Protein AF-A0A1E3W808-F1 (afdb_monomer_lite)

pLDDT: mean 89.47, std 15.8, range [40.09, 98.69]

Radius of gyration: 15.05 Å; chains: 1; bounding box: 29×28×55 Å

Organism: NCBI:txid1774971

Foldseek 3Di:
DDDPPPPPPDQDWDWDDDPQKIWIDRPPADIKIWGQDPPDQDIDIDPQDDDADPVDPDGSVNSVVVSRVVRVVVCVVVVVHD

Secondary structure (DSSP, 8-state):
----------PPPEEEEETTEEEEE-TTS-EEEEE--TT-SS-EEES---S--TTSSS-HHHHHHHHHHHHHHHHHHTTS--

Sequence (82 aa):
MPSLNTKKFKPELRAQVIDDEILVSLPGSYSVTYYKAGASPQLLARQIPDKDDPRIAMKVSEFLIEAWRVASAKARTLGWIA

Structure (mmCIF, N/CA/C/O backbone):
data_AF-A0A1E3W808-F1
#
_entry.id   AF-A0A1E3W808-F1
#
loop_
_atom_site.group_PDB
_atom_site.id
_atom_site.type_symbol
_atom_site.label_atom_id
_atom_site.label_alt_id
_atom_site.label_comp_id
_atom_site.label_asym_id
_atom_site.label_entity_id
_atom_site.label_seq_id
_atom_site.pdbx_PDB_ins_code
_atom_site.Cartn_x
_atom_site.Cartn_y
_atom_site.Cartn_z
_atom_site.occupancy
_ato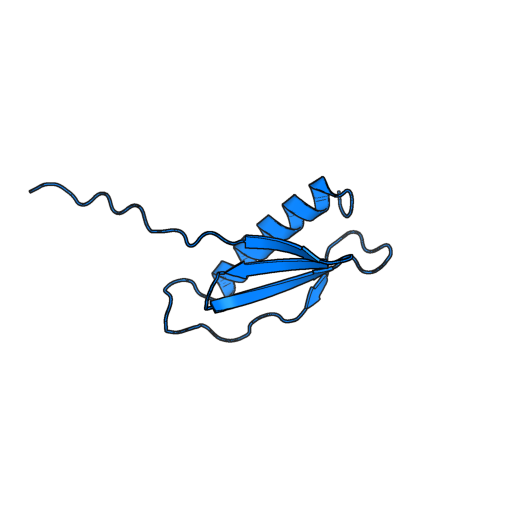m_site.B_iso_or_equiv
_atom_site.auth_seq_id
_atom_site.auth_comp_id
_atom_site.auth_asym_id
_atom_site.auth_atom_id
_atom_site.pdbx_PDB_model_num
ATOM 1 N N . MET A 1 1 ? 5.199 19.440 -38.977 1.00 40.09 1 MET A N 1
ATOM 2 C CA . MET A 1 1 ? 5.493 18.273 -38.117 1.00 40.09 1 MET A CA 1
ATOM 3 C C . MET A 1 1 ? 4.505 18.290 -36.961 1.00 40.09 1 MET A C 1
ATOM 5 O O . MET A 1 1 ? 4.480 19.301 -36.269 1.00 40.09 1 MET A O 1
ATOM 9 N N . PRO A 1 2 ? 3.634 17.285 -36.780 1.00 40.56 2 PRO A N 1
ATOM 10 C CA . PRO A 1 2 ? 2.720 17.290 -35.647 1.00 40.56 2 PRO A CA 1
ATOM 11 C C . PRO A 1 2 ? 3.487 16.924 -34.371 1.00 40.56 2 PRO A C 1
ATOM 13 O O . PRO A 1 2 ? 4.212 15.933 -34.326 1.00 40.56 2 PRO A O 1
ATOM 16 N N . SER A 1 3 ? 3.343 17.771 -33.354 1.00 42.12 3 SER A N 1
ATOM 17 C CA . SER A 1 3 ? 3.857 17.559 -32.003 1.00 42.12 3 SER A CA 1
ATOM 18 C C . SER A 1 3 ? 3.194 16.323 -31.391 1.00 42.12 3 SER A C 1
ATOM 20 O O . SER A 1 3 ? 1.968 16.265 -31.275 1.00 42.12 3 SER A O 1
ATOM 22 N N . LEU A 1 4 ? 3.997 15.323 -31.017 1.00 50.81 4 LEU A N 1
ATOM 23 C CA . LEU A 1 4 ? 3.551 14.195 -30.204 1.00 50.81 4 LEU A CA 1
ATOM 24 C C . LEU A 1 4 ? 3.160 14.736 -28.828 1.00 50.81 4 LEU A C 1
ATOM 26 O O . LEU A 1 4 ? 4.009 15.028 -27.989 1.00 50.81 4 LEU A O 1
ATOM 30 N N . ASN A 1 5 ? 1.854 14.865 -28.612 1.00 46.19 5 ASN A N 1
ATOM 31 C CA . ASN A 1 5 ? 1.268 15.098 -27.304 1.00 46.19 5 ASN A CA 1
ATOM 32 C C . ASN A 1 5 ? 1.583 13.876 -26.427 1.00 46.19 5 ASN A C 1
ATOM 34 O O . ASN A 1 5 ? 0.869 12.871 -26.446 1.00 46.19 5 ASN A O 1
ATOM 38 N N . THR A 1 6 ? 2.709 13.919 -25.717 1.00 50.34 6 THR A N 1
ATOM 39 C CA . THR A 1 6 ? 3.134 12.868 -24.797 1.00 50.34 6 THR A CA 1
ATOM 40 C C . THR A 1 6 ? 2.261 12.935 -23.550 1.00 50.34 6 THR A C 1
ATOM 42 O O . THR A 1 6 ? 2.657 13.434 -22.497 1.00 50.34 6 THR A O 1
ATOM 45 N N . LYS A 1 7 ? 1.046 12.377 -23.635 1.00 48.97 7 LYS A N 1
ATOM 46 C CA . LYS A 1 7 ? 0.394 11.838 -22.439 1.00 48.97 7 LYS A CA 1
ATOM 47 C C . LYS A 1 7 ? 1.373 10.820 -21.857 1.00 48.97 7 LYS A C 1
ATOM 49 O O . LYS A 1 7 ? 1.455 9.697 -22.347 1.00 48.97 7 LYS A O 1
ATOM 54 N N . LYS A 1 8 ? 2.163 11.226 -20.857 1.00 54.53 8 LYS A N 1
ATOM 55 C CA . LYS A 1 8 ? 2.952 10.301 -20.041 1.00 54.53 8 LYS A CA 1
ATOM 56 C C . LYS A 1 8 ? 1.976 9.231 -19.563 1.00 54.53 8 LYS A C 1
ATOM 58 O O . LYS A 1 8 ? 1.032 9.555 -18.845 1.00 54.53 8 LYS A O 1
ATOM 63 N N . PHE A 1 9 ? 2.157 7.995 -20.022 1.00 53.44 9 PHE A N 1
ATOM 64 C CA . PHE A 1 9 ? 1.390 6.858 -19.540 1.00 53.44 9 PHE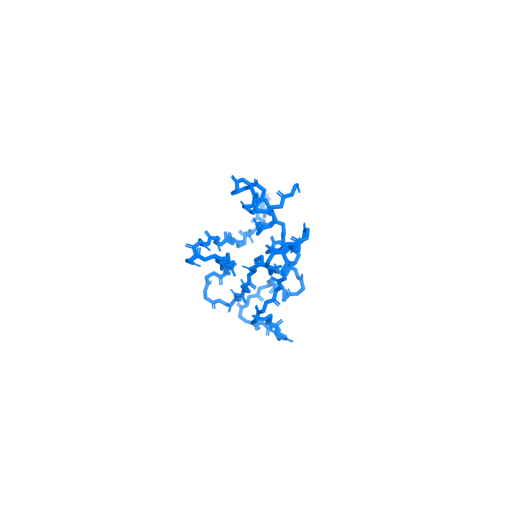 A CA 1
ATOM 65 C C . PHE A 1 9 ? 1.621 6.789 -18.031 1.00 53.44 9 PHE A C 1
ATOM 67 O O . PHE A 1 9 ? 2.740 6.522 -17.595 1.00 53.44 9 PHE A O 1
ATOM 74 N N . LYS A 1 10 ? 0.607 7.138 -17.236 1.00 61.38 10 LYS A N 1
ATOM 75 C CA . LYS A 1 10 ? 0.632 6.894 -15.798 1.00 61.38 10 LYS A CA 1
ATOM 76 C C . LYS A 1 10 ? 0.165 5.457 -15.618 1.00 61.38 10 LYS A C 1
ATOM 78 O O . LYS A 1 10 ? -0.990 5.184 -15.936 1.00 61.38 10 LYS A O 1
ATOM 83 N N . PRO A 1 11 ? 1.032 4.544 -15.165 1.00 71.31 11 PRO A N 1
ATOM 84 C CA . PRO A 1 11 ? 0.591 3.204 -14.841 1.00 71.31 11 PRO A CA 1
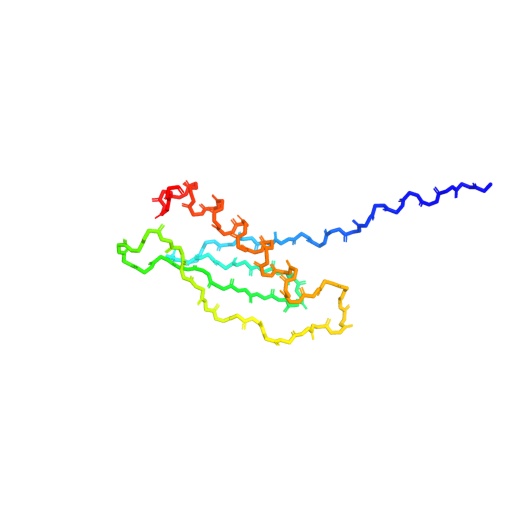ATOM 85 C C . PRO A 1 11 ? -0.503 3.288 -13.770 1.00 71.31 11 PRO A C 1
ATOM 87 O O . PRO A 1 11 ? -0.321 3.956 -12.751 1.00 71.31 11 PRO A O 1
ATOM 90 N N . GLU A 1 12 ? -1.653 2.668 -14.021 1.00 87.25 12 GLU A N 1
ATOM 91 C CA . GLU A 1 12 ? -2.779 2.702 -13.090 1.00 87.25 12 GLU A CA 1
ATOM 92 C C . GLU A 1 12 ? -2.571 1.677 -11.972 1.00 87.25 12 GLU A C 1
ATOM 94 O O . GLU A 1 12 ? -2.480 0.469 -12.211 1.00 87.25 12 GLU A O 1
ATOM 99 N N . LEU A 1 13 ? -2.494 2.172 -10.737 1.00 95.19 13 LEU A N 1
ATOM 100 C CA . LEU A 1 13 ? -2.446 1.337 -9.542 1.00 95.19 13 LEU A CA 1
ATOM 101 C C . LEU A 1 13 ? -3.816 0.689 -9.315 1.00 95.19 13 LEU A C 1
ATOM 103 O O . LEU A 1 13 ? -4.858 1.328 -9.461 1.00 95.19 13 LEU A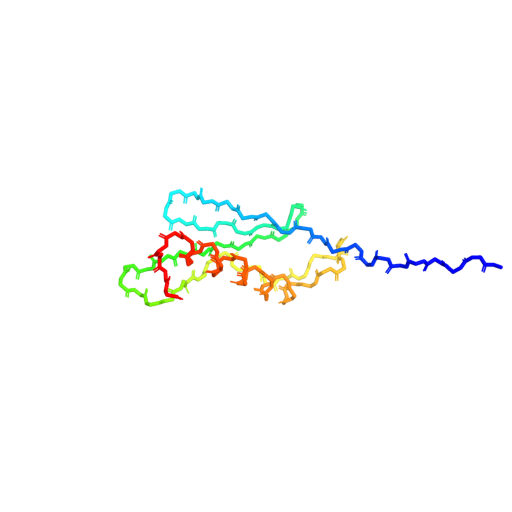 O 1
ATOM 107 N N . ARG A 1 14 ? -3.812 -0.573 -8.891 1.00 96.25 14 ARG A N 1
ATOM 108 C CA . ARG A 1 14 ? -5.010 -1.311 -8.484 1.00 96.25 14 ARG A CA 1
ATOM 109 C C . ARG A 1 14 ? -5.028 -1.455 -6.973 1.00 96.25 14 ARG A C 1
ATOM 111 O O . ARG A 1 14 ? -4.039 -1.905 -6.402 1.00 96.25 14 ARG A O 1
ATOM 118 N N . ALA A 1 15 ? -6.157 -1.134 -6.351 1.00 97.06 15 ALA A N 1
ATOM 119 C CA . ALA A 1 15 ? -6.401 -1.393 -4.937 1.00 97.06 15 ALA A CA 1
ATOM 120 C C . ALA A 1 15 ? -7.446 -2.491 -4.772 1.00 97.06 15 ALA A C 1
ATOM 122 O O . ALA A 1 15 ? -8.536 -2.404 -5.340 1.00 97.06 15 ALA A O 1
ATOM 123 N N . GLN A 1 16 ? -7.115 -3.504 -3.983 1.00 97.69 16 GLN A N 1
ATOM 124 C CA . GLN A 1 16 ? -8.005 -4.603 -3.630 1.00 97.69 16 GLN A CA 1
ATOM 125 C C . GLN A 1 16 ? -8.124 -4.661 -2.113 1.00 97.69 16 GLN A C 1
ATOM 127 O O . GLN A 1 16 ? -7.129 -4.487 -1.414 1.00 97.69 16 GLN A O 1
ATOM 132 N N . VAL A 1 17 ? -9.340 -4.881 -1.622 1.00 97.06 17 VAL A N 1
ATOM 133 C CA . VAL A 1 17 ? -9.577 -5.178 -0.208 1.00 97.06 17 VAL A CA 1
ATOM 134 C C . VAL A 1 17 ? -9.613 -6.695 -0.086 1.00 97.06 17 VAL A C 1
ATOM 136 O O . VAL A 1 17 ? -10.417 -7.330 -0.769 1.00 97.06 17 VAL A O 1
ATOM 139 N N . ILE A 1 18 ? -8.711 -7.257 0.710 1.00 94.44 18 ILE A N 1
ATOM 140 C CA . ILE A 1 18 ? -8.612 -8.694 0.981 1.00 94.44 18 ILE A CA 1
ATOM 141 C C . ILE A 1 18 ? -8.654 -8.825 2.498 1.00 94.44 18 ILE A C 1
ATOM 143 O O . ILE A 1 18 ? -7.768 -8.306 3.173 1.00 94.44 18 ILE A O 1
ATOM 147 N N . ASP A 1 19 ? -9.705 -9.457 3.016 1.00 90.25 19 ASP A N 1
ATOM 148 C CA . ASP A 1 19 ? -10.023 -9.466 4.446 1.00 90.25 19 ASP A CA 1
ATOM 149 C C . ASP A 1 19 ? -10.005 -8.034 5.027 1.00 90.25 19 ASP A C 1
ATOM 151 O O . ASP A 1 19 ? -10.668 -7.140 4.495 1.00 90.25 19 ASP A O 1
ATOM 155 N N . ASP A 1 20 ? -9.208 -7.795 6.070 1.00 90.12 20 ASP A N 1
ATOM 156 C CA . ASP A 1 20 ? -9.026 -6.491 6.721 1.00 90.12 20 ASP A CA 1
ATOM 157 C C . ASP A 1 20 ? -7.772 -5.744 6.221 1.00 90.12 20 ASP A C 1
ATOM 159 O O . ASP A 1 20 ? -7.165 -4.932 6.931 1.00 90.12 20 ASP A O 1
ATOM 163 N N . GLU A 1 21 ? -7.370 -5.996 4.972 1.00 96.88 21 GLU A N 1
ATOM 164 C CA . GLU A 1 21 ? -6.188 -5.397 4.354 1.00 96.88 21 GLU A CA 1
ATOM 165 C C . GLU A 1 21 ? -6.485 -4.773 2.987 1.00 96.88 21 GLU A C 1
ATOM 167 O O . GLU A 1 21 ? -7.393 -5.169 2.258 1.00 96.88 21 GLU A O 1
ATOM 172 N N . ILE A 1 22 ? -5.682 -3.776 2.620 1.00 98.38 22 ILE A N 1
ATOM 173 C CA . ILE A 1 22 ? -5.710 -3.110 1.321 1.00 98.38 22 ILE A CA 1
ATOM 174 C C . ILE A 1 22 ? -4.398 -3.420 0.603 1.00 98.38 22 ILE A C 1
ATOM 176 O O . ILE A 1 22 ? -3.350 -2.853 0.921 1.00 98.38 22 ILE A O 1
ATOM 180 N N . LEU A 1 23 ? -4.467 -4.289 -0.402 1.00 98.38 23 LEU A N 1
ATOM 181 C CA . LEU A 1 23 ? -3.368 -4.546 -1.324 1.00 98.38 23 LEU A CA 1
ATOM 182 C C . LEU A 1 23 ? -3.400 -3.505 -2.442 1.00 98.38 23 LEU A C 1
ATOM 184 O O . LEU A 1 23 ? -4.327 -3.480 -3.256 1.00 98.38 23 LEU A O 1
ATOM 188 N N . VAL A 1 24 ? -2.366 -2.671 -2.516 1.00 98.50 24 VAL A N 1
ATOM 189 C CA . VAL A 1 24 ? -2.143 -1.784 -3.660 1.00 98.50 24 VAL A CA 1
ATOM 190 C C . VAL A 1 24 ? -1.057 -2.393 -4.532 1.00 98.50 24 VAL A C 1
ATOM 192 O O . VAL A 1 24 ? 0.026 -2.718 -4.054 1.00 98.50 24 VAL A O 1
ATOM 195 N N . SER A 1 25 ? -1.336 -2.544 -5.821 1.00 97.94 25 SER A N 1
ATOM 196 C CA . SER A 1 25 ? -0.407 -3.131 -6.783 1.00 97.94 25 SER A CA 1
ATOM 197 C C . SER A 1 25 ? -0.284 -2.287 -8.041 1.00 97.94 25 SER A C 1
ATOM 199 O O . SER A 1 25 ? -1.261 -1.726 -8.540 1.00 97.94 25 SER A O 1
ATOM 201 N N . LEU A 1 26 ? 0.931 -2.238 -8.569 1.00 96.81 26 LEU A N 1
ATOM 202 C CA . LEU A 1 26 ? 1.208 -1.907 -9.951 1.00 96.81 26 LEU A CA 1
ATOM 203 C C . LEU A 1 26 ? 1.356 -3.233 -10.717 1.00 96.81 26 LEU A C 1
ATOM 205 O O . LEU A 1 26 ? 2.339 -3.945 -10.494 1.00 96.81 26 LEU A O 1
ATOM 209 N N . PRO A 1 27 ? 0.400 -3.604 -11.591 1.00 93.75 27 PRO A N 1
ATOM 210 C CA . PRO A 1 27 ? 0.426 -4.900 -12.259 1.00 93.75 27 PRO A CA 1
ATOM 211 C C . PRO A 1 27 ? 1.757 -5.182 -12.963 1.00 93.75 27 PRO A C 1
ATOM 213 O O . PRO A 1 27 ? 2.219 -4.390 -13.78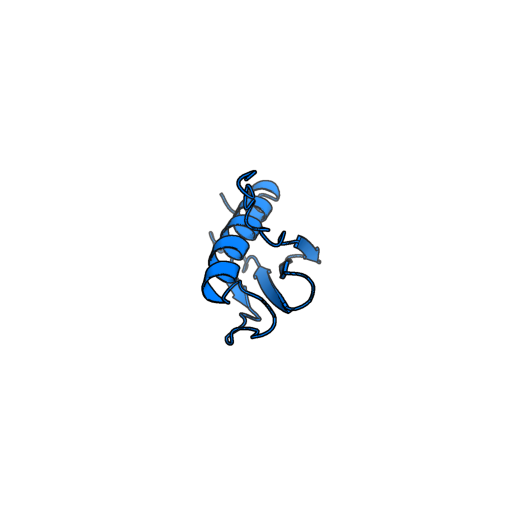0 1.00 93.75 27 PRO A O 1
ATOM 216 N N . GLY A 1 28 ? 2.351 -6.332 -12.644 1.00 92.62 28 GLY A N 1
ATOM 217 C CA . GLY A 1 28 ? 3.606 -6.790 -13.238 1.00 92.62 28 GLY A CA 1
ATOM 218 C C . GLY A 1 28 ? 4.885 -6.270 -12.575 1.00 92.62 28 GLY A C 1
ATOM 219 O O . GLY A 1 28 ? 5.956 -6.632 -13.054 1.00 92.62 28 GLY A O 1
ATOM 220 N N . SER A 1 29 ? 4.803 -5.469 -11.503 1.00 95.38 29 SER A N 1
ATOM 221 C CA . SER A 1 29 ? 5.996 -4.925 -10.840 1.00 95.38 29 SER A CA 1
ATOM 222 C C . SER A 1 29 ? 5.869 -4.829 -9.312 1.00 95.38 29 SER A C 1
ATOM 224 O O . SER A 1 29 ? 6.253 -5.763 -8.612 1.00 95.38 29 SER A O 1
ATOM 226 N N . TYR A 1 30 ? 5.320 -3.732 -8.778 1.00 97.81 30 TYR A N 1
ATOM 227 C CA . TYR A 1 30 ? 5.301 -3.459 -7.338 1.00 97.81 30 TYR A CA 1
ATOM 228 C C . TYR A 1 30 ? 3.979 -3.831 -6.667 1.00 97.81 30 TYR A C 1
ATOM 230 O O . TYR A 1 30 ? 2.902 -3.738 -7.259 1.00 97.81 30 TYR A O 1
ATOM 238 N N . SER A 1 31 ? 4.047 -4.144 -5.378 1.00 98.19 31 SER A N 1
ATOM 239 C CA . SER A 1 31 ? 2.885 -4.244 -4.499 1.00 98.19 31 SER A CA 1
ATOM 240 C C . SER A 1 31 ? 3.244 -3.814 -3.087 1.00 98.19 31 SER A C 1
ATOM 242 O O . SER A 1 31 ? 4.374 -4.025 -2.667 1.00 98.19 31 SER A O 1
ATOM 244 N N . VAL A 1 32 ? 2.286 -3.262 -2.352 1.00 98.62 32 VAL A N 1
ATOM 245 C CA . VAL A 1 32 ? 2.402 -2.980 -0.919 1.00 98.62 32 VAL A CA 1
ATOM 246 C C . VAL A 1 32 ? 1.058 -3.247 -0.251 1.00 98.62 32 VAL A C 1
ATOM 248 O O . VAL A 1 32 ? -0.000 -2.999 -0.839 1.00 98.62 32 VAL A O 1
ATOM 251 N N . THR A 1 33 ? 1.105 -3.745 0.978 1.00 98.69 33 THR A N 1
ATOM 252 C CA . THR A 1 33 ? -0.088 -4.101 1.745 1.00 98.69 33 THR A CA 1
ATOM 253 C C . THR A 1 33 ? -0.253 -3.136 2.907 1.00 98.69 33 THR A C 1
ATOM 255 O O . THR A 1 33 ? 0.664 -2.973 3.716 1.00 98.69 33 THR A O 1
ATOM 258 N N . TYR A 1 34 ? -1.425 -2.514 3.001 1.00 98.38 34 TYR A N 1
ATOM 259 C CA . TYR A 1 34 ? -1.800 -1.640 4.106 1.00 98.38 34 TYR A CA 1
ATOM 260 C C . TYR A 1 34 ? -2.873 -2.285 4.971 1.00 98.38 34 TYR A C 1
ATOM 262 O O . TYR A 1 34 ? -3.795 -2.905 4.455 1.00 98.38 34 TYR A O 1
ATOM 270 N N . TYR A 1 35 ? -2.786 -2.103 6.281 1.00 96.94 35 TYR A N 1
ATOM 271 C CA . TYR A 1 35 ? -3.733 -2.681 7.231 1.00 96.94 35 TYR A CA 1
ATOM 272 C C . TYR A 1 35 ? -3.977 -1.726 8.396 1.00 96.94 35 TYR A C 1
ATOM 274 O O . TYR A 1 35 ? -3.136 -0.875 8.714 1.00 96.94 35 TYR A O 1
ATOM 282 N N . LYS A 1 36 ? -5.134 -1.860 9.047 1.00 94.19 36 LYS A N 1
ATOM 283 C CA . LYS A 1 36 ? -5.441 -1.119 10.272 1.00 94.19 36 LYS A CA 1
ATOM 284 C C . LYS A 1 36 ? -5.105 -1.977 11.491 1.00 94.19 36 LYS A C 1
ATOM 286 O O . LYS A 1 36 ? -5.771 -2.967 11.768 1.00 94.19 36 LYS A O 1
ATOM 291 N N . ALA A 1 37 ? -4.084 -1.584 12.248 1.00 89.44 37 ALA A N 1
ATOM 292 C CA . ALA A 1 37 ? -3.731 -2.263 13.492 1.00 89.44 37 ALA A CA 1
ATOM 293 C C . ALA A 1 37 ? -4.628 -1.791 14.649 1.00 89.44 37 ALA A C 1
ATOM 295 O O . ALA A 1 37 ? -4.369 -0.753 15.261 1.00 89.44 37 ALA A O 1
ATOM 296 N N . GLY A 1 38 ? -5.690 -2.545 14.949 1.00 87.62 38 GLY A N 1
ATOM 297 C CA . GLY A 1 38 ? -6.582 -2.279 16.082 1.00 87.62 38 GLY A CA 1
ATOM 298 C C . GLY A 1 38 ? -7.152 -0.855 16.074 1.00 87.62 38 GLY A C 1
ATOM 299 O O . GLY A 1 38 ? -7.752 -0.415 15.095 1.00 87.62 38 GLY A O 1
ATOM 300 N N . ALA A 1 39 ? -6.939 -0.119 17.168 1.00 85.94 39 ALA A N 1
ATOM 301 C CA . ALA A 1 39 ? -7.393 1.264 17.325 1.00 85.94 39 ALA A CA 1
ATOM 302 C C . ALA A 1 39 ? -6.456 2.314 16.688 1.00 85.94 39 ALA A C 1
ATOM 304 O O . ALA A 1 39 ? -6.623 3.506 16.945 1.00 85.94 39 ALA A O 1
ATOM 305 N N . SER A 1 40 ? -5.470 1.907 15.876 1.00 88.94 40 SER A N 1
ATOM 306 C CA . SER A 1 40 ? -4.556 2.845 15.216 1.00 88.94 40 SER A CA 1
ATOM 307 C C . SER A 1 40 ? -5.332 3.882 14.389 1.00 88.94 40 SER A C 1
ATOM 309 O O . SER A 1 40 ? -6.187 3.498 13.581 1.00 88.94 40 SER A O 1
ATOM 311 N N . PRO A 1 41 ? -5.023 5.187 14.533 1.00 90.50 41 PRO A N 1
ATOM 312 C CA . PRO A 1 41 ? -5.669 6.247 13.757 1.00 90.50 41 PRO A CA 1
ATOM 313 C C . PRO A 1 41 ? -5.210 6.270 12.290 1.00 90.50 41 PRO A C 1
ATOM 315 O O . PRO A 1 41 ? -5.792 6.971 11.467 1.00 90.50 41 PRO A O 1
ATOM 318 N N . GLN A 1 42 ? -4.161 5.514 11.964 1.00 92.56 42 GLN A N 1
ATOM 319 C CA . GLN A 1 42 ? -3.538 5.452 10.647 1.00 92.56 42 GLN A CA 1
ATOM 320 C C . GLN A 1 42 ? -3.341 4.005 10.187 1.00 92.56 42 GLN A C 1
ATOM 322 O O . GLN A 1 42 ? -3.297 3.074 10.998 1.00 92.56 42 GLN A O 1
ATOM 327 N N . LEU A 1 43 ? -3.180 3.829 8.877 1.00 96.88 43 LEU A N 1
ATOM 328 C CA . LEU A 1 43 ? -2.768 2.555 8.296 1.00 96.88 43 LEU A CA 1
ATOM 329 C C . LEU A 1 43 ? -1.292 2.284 8.599 1.00 96.88 43 LEU A C 1
ATOM 331 O O . LEU A 1 43 ? -0.466 3.198 8.598 1.00 96.88 43 LEU A O 1
ATOM 335 N N . LEU A 1 44 ? -0.964 1.012 8.789 1.00 96.69 44 LEU A N 1
ATOM 336 C CA . LEU A 1 44 ? 0.405 0.510 8.768 1.00 96.69 44 LEU A CA 1
ATOM 337 C C . LEU A 1 44 ? 0.660 -0.203 7.440 1.00 96.69 44 LEU A C 1
ATOM 339 O O . LEU A 1 44 ? -0.276 -0.682 6.802 1.00 96.69 44 LEU A O 1
ATOM 343 N N . ALA A 1 45 ? 1.923 -0.264 7.024 1.00 97.56 45 ALA A N 1
ATOM 344 C CA . ALA A 1 45 ? 2.340 -0.896 5.778 1.00 97.56 45 ALA A CA 1
ATOM 345 C C . ALA A 1 45 ? 3.222 -2.121 6.047 1.00 97.56 45 ALA A C 1
ATOM 347 O O . ALA A 1 45 ? 4.003 -2.139 7.001 1.00 97.56 45 ALA A O 1
ATOM 348 N N . ARG A 1 46 ? 3.123 -3.132 5.184 1.00 97.44 46 ARG A N 1
ATOM 349 C CA . ARG A 1 46 ? 4.012 -4.302 5.145 1.00 97.44 46 ARG A CA 1
ATOM 350 C C . ARG A 1 46 ? 4.275 -4.721 3.701 1.00 97.44 46 ARG A C 1
ATOM 352 O O . ARG A 1 46 ? 3.599 -4.254 2.787 1.00 97.44 46 ARG A O 1
ATOM 359 N N . GLN A 1 47 ? 5.252 -5.612 3.515 1.00 97.31 47 GLN A N 1
ATOM 360 C CA . GLN A 1 47 ? 5.693 -6.067 2.187 1.00 97.31 47 GLN A CA 1
ATOM 361 C C . GLN A 1 47 ? 6.076 -4.879 1.287 1.00 97.31 47 GLN A C 1
ATOM 363 O O . GLN A 1 47 ? 5.715 -4.821 0.118 1.00 97.31 47 GLN A O 1
ATOM 368 N N . ILE A 1 48 ? 6.760 -3.894 1.876 1.00 98.12 48 ILE A N 1
ATOM 369 C CA . ILE A 1 48 ? 7.183 -2.675 1.189 1.00 98.12 48 ILE A CA 1
ATOM 370 C C . ILE A 1 48 ? 8.311 -3.056 0.215 1.00 98.12 48 ILE A C 1
ATOM 372 O O . ILE A 1 48 ? 9.308 -3.619 0.672 1.00 98.12 48 ILE A O 1
ATOM 376 N N . PRO A 1 49 ? 8.183 -2.778 -1.095 1.00 97.19 49 PRO A N 1
ATOM 377 C CA . PRO A 1 49 ? 9.261 -3.010 -2.044 1.00 97.19 49 PRO A CA 1
ATOM 378 C C . PRO A 1 49 ? 10.445 -2.100 -1.708 1.00 97.19 49 PRO A C 1
ATOM 380 O O . PRO A 1 49 ? 10.259 -0.933 -1.369 1.00 97.19 49 PRO A O 1
ATOM 383 N N . ASP A 1 50 ? 11.658 -2.635 -1.808 1.00 96.62 50 ASP A N 1
ATOM 384 C CA . ASP A 1 50 ? 12.903 -1.953 -1.435 1.00 96.62 50 ASP A CA 1
ATOM 385 C C . ASP A 1 50 ? 13.848 -1.721 -2.627 1.00 96.62 50 ASP A C 1
ATOM 387 O O . ASP A 1 50 ? 14.904 -1.106 -2.475 1.00 96.62 50 ASP A O 1
ATOM 391 N N . LYS A 1 51 ? 13.474 -2.197 -3.822 1.00 97.25 51 LYS A N 1
ATOM 392 C CA . LYS A 1 51 ? 14.281 -2.125 -5.045 1.00 97.25 51 LYS A CA 1
ATOM 393 C C . LYS A 1 51 ? 13.445 -1.712 -6.245 1.00 97.25 51 LYS A C 1
ATOM 395 O O . LYS A 1 51 ? 12.371 -2.265 -6.475 1.00 97.25 51 LYS A O 1
ATOM 400 N N . ASP A 1 52 ? 13.989 -0.786 -7.029 1.00 97.75 52 ASP A N 1
ATOM 401 C CA . ASP A 1 52 ? 13.417 -0.389 -8.312 1.00 97.75 52 ASP A CA 1
ATOM 402 C C . ASP A 1 52 ? 13.394 -1.577 -9.285 1.00 97.75 52 ASP A C 1
ATOM 404 O O . ASP A 1 52 ? 14.361 -2.337 -9.399 1.00 97.75 52 ASP A O 1
ATOM 408 N N . ASP A 1 53 ? 12.290 -1.720 -10.011 1.00 95.00 53 ASP A N 1
ATOM 409 C CA . ASP A 1 53 ? 12.172 -2.653 -11.121 1.00 95.00 53 ASP A CA 1
ATOM 410 C C . ASP A 1 53 ? 12.709 -1.984 -12.394 1.00 95.00 53 ASP A C 1
ATOM 412 O O . ASP A 1 53 ? 12.086 -1.052 -12.911 1.00 95.00 53 ASP A O 1
ATOM 416 N N . PRO A 1 54 ? 13.836 -2.460 -12.952 1.00 95.00 54 PRO A N 1
ATOM 417 C CA . PRO A 1 54 ? 14.462 -1.833 -14.114 1.00 95.00 54 PRO A CA 1
ATOM 418 C C . PRO A 1 54 ? 13.608 -1.927 -15.388 1.00 95.00 54 PRO A C 1
ATOM 420 O O . PRO A 1 54 ? 13.941 -1.307 -16.396 1.00 95.00 54 PRO A O 1
ATOM 423 N N . ARG A 1 55 ? 12.524 -2.716 -15.373 1.00 92.56 55 ARG A N 1
ATOM 424 C CA . ARG A 1 55 ? 11.614 -2.892 -16.514 1.00 92.56 55 ARG A CA 1
ATOM 425 C C . ARG A 1 55 ? 10.614 -1.751 -16.673 1.00 92.56 55 ARG A C 1
ATOM 427 O O . ARG A 1 55 ? 9.979 -1.660 -17.723 1.00 92.56 55 ARG A O 1
ATOM 434 N N . ILE A 1 56 ? 10.447 -0.900 -15.661 1.00 91.12 56 ILE A N 1
ATOM 435 C CA . ILE A 1 56 ? 9.464 0.184 -15.678 1.00 91.12 56 ILE A CA 1
ATOM 436 C C . ILE A 1 56 ? 10.096 1.519 -15.290 1.00 91.12 56 ILE A C 1
ATOM 438 O O . ILE A 1 56 ? 11.084 1.588 -14.573 1.00 91.12 56 ILE A O 1
ATOM 442 N N . ALA A 1 57 ? 9.503 2.611 -15.773 1.00 91.50 57 ALA A N 1
ATOM 443 C CA . ALA A 1 57 ? 10.003 3.955 -15.491 1.00 91.50 57 ALA A CA 1
ATOM 444 C C . ALA A 1 57 ? 9.654 4.455 -14.077 1.00 91.50 57 ALA A C 1
ATOM 446 O O . ALA A 1 57 ? 10.320 5.356 -13.576 1.00 91.50 57 ALA A O 1
ATOM 447 N N . MET A 1 58 ? 8.599 3.910 -13.458 1.00 93.06 58 MET A N 1
ATOM 448 C CA . MET A 1 58 ? 8.169 4.309 -12.118 1.00 93.06 58 MET A CA 1
ATOM 449 C C . MET A 1 58 ? 9.122 3.732 -11.073 1.00 93.06 58 MET A C 1
ATOM 451 O O . MET A 1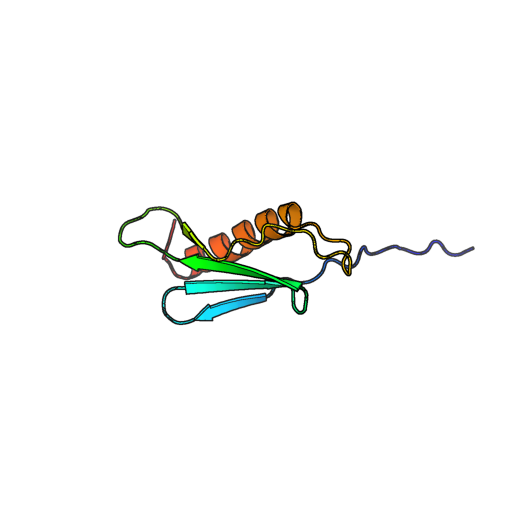 58 ? 9.327 2.517 -11.015 1.00 93.06 58 MET A O 1
ATOM 455 N N . LYS A 1 59 ? 9.660 4.600 -10.216 1.00 95.88 59 LYS A N 1
ATOM 456 C CA . LYS A 1 59 ? 10.490 4.179 -9.078 1.00 95.88 59 LYS A CA 1
ATOM 457 C C . LYS A 1 59 ? 9.636 3.661 -7.927 1.00 95.88 59 LYS A C 1
ATOM 459 O O . LYS A 1 59 ? 8.476 4.055 -7.781 1.00 95.88 59 LYS A O 1
ATOM 464 N N . VAL A 1 60 ? 10.228 2.856 -7.050 1.00 97.50 60 VAL A N 1
ATOM 465 C CA . VAL A 1 60 ? 9.585 2.391 -5.811 1.00 97.50 60 VAL A CA 1
ATOM 466 C C . VAL A 1 60 ? 9.089 3.561 -4.966 1.00 97.50 60 VAL A C 1
ATOM 468 O O . VAL A 1 60 ? 7.972 3.522 -4.460 1.00 97.50 60 VAL A O 1
ATOM 471 N N . SER A 1 61 ? 9.873 4.632 -4.838 1.00 97.56 61 SER A N 1
ATOM 472 C CA . SER A 1 61 ? 9.473 5.803 -4.047 1.00 97.56 61 SER A CA 1
ATOM 473 C C . SER A 1 61 ? 8.224 6.494 -4.605 1.00 97.56 61 SER A C 1
ATOM 475 O O . SER A 1 61 ? 7.335 6.869 -3.842 1.00 97.56 61 SER A O 1
ATOM 477 N N . GLU A 1 62 ? 8.119 6.617 -5.929 1.00 96.50 62 GLU A N 1
ATOM 478 C CA . GLU A 1 62 ? 6.943 7.174 -6.607 1.00 96.50 62 GLU A CA 1
ATOM 479 C C . GLU A 1 62 ? 5.727 6.263 -6.427 1.00 96.50 62 GLU A C 1
ATOM 481 O O . GLU A 1 62 ? 4.639 6.737 -6.094 1.00 96.50 62 GLU A O 1
ATOM 486 N N . PHE A 1 63 ? 5.927 4.950 -6.574 1.00 97.06 63 PHE A N 1
ATOM 487 C CA . PHE A 1 63 ? 4.894 3.958 -6.305 1.00 97.06 63 PHE A CA 1
ATOM 488 C C . PHE A 1 63 ? 4.368 4.066 -4.872 1.00 97.06 63 PHE A C 1
ATOM 490 O O . PHE A 1 63 ? 3.157 4.116 -4.687 1.00 97.06 63 PHE A O 1
ATOM 497 N N . LEU A 1 64 ? 5.239 4.156 -3.864 1.00 98.06 64 LEU A N 1
ATOM 498 C CA . LEU A 1 64 ? 4.833 4.227 -2.457 1.00 98.06 64 LEU A CA 1
ATOM 499 C C . LEU A 1 64 ? 4.034 5.495 -2.132 1.00 98.06 64 LEU A C 1
ATOM 501 O O . LEU A 1 64 ? 3.082 5.432 -1.353 1.00 98.06 64 LEU A O 1
ATOM 505 N N . ILE A 1 65 ? 4.374 6.630 -2.751 1.00 97.38 65 ILE A N 1
ATOM 506 C CA . ILE A 1 65 ? 3.611 7.878 -2.607 1.00 97.38 65 ILE A CA 1
ATOM 507 C C . ILE A 1 65 ? 2.188 7.702 -3.148 1.00 97.38 65 ILE A C 1
ATOM 509 O O . ILE A 1 65 ? 1.219 8.048 -2.467 1.00 97.38 65 ILE A O 1
ATOM 513 N N . GLU A 1 66 ? 2.045 7.165 -4.361 1.00 97.19 66 GLU A N 1
ATOM 514 C CA . GLU A 1 66 ? 0.724 6.977 -4.969 1.00 97.19 66 GLU A CA 1
ATOM 515 C C . GLU A 1 66 ? -0.065 5.850 -4.284 1.00 97.19 66 GLU A C 1
ATOM 517 O O . GLU A 1 66 ? -1.265 5.991 -4.045 1.00 97.19 66 GLU A O 1
ATOM 522 N N . ALA A 1 67 ? 0.604 4.773 -3.872 1.00 98.06 67 ALA A N 1
ATOM 523 C CA . ALA A 1 67 ? 0.004 3.671 -3.131 1.00 98.06 67 ALA A CA 1
ATOM 524 C C . ALA A 1 67 ? -0.557 4.133 -1.784 1.00 98.06 67 ALA A C 1
ATOM 526 O O . ALA A 1 67 ? -1.697 3.800 -1.456 1.00 98.06 67 ALA A O 1
ATOM 527 N N . TRP A 1 68 ? 0.182 4.970 -1.049 1.00 97.81 68 TRP A N 1
ATOM 528 C CA . TRP A 1 68 ? -0.301 5.563 0.197 1.00 97.81 68 TRP A CA 1
ATOM 529 C C . TRP A 1 68 ? -1.562 6.400 -0.021 1.00 97.81 68 TRP A C 1
ATOM 531 O O . TRP A 1 68 ? -2.514 6.293 0.756 1.00 97.81 68 TRP A O 1
ATOM 541 N N . ARG A 1 69 ? -1.604 7.212 -1.086 1.00 97.25 69 ARG A N 1
ATOM 542 C CA . ARG A 1 69 ? -2.785 8.026 -1.419 1.00 97.25 69 ARG A CA 1
ATOM 543 C C . ARG A 1 69 ? -3.995 7.152 -1.723 1.00 97.25 69 ARG A C 1
ATOM 545 O O . ARG A 1 69 ? -5.066 7.388 -1.165 1.00 97.25 69 ARG A O 1
ATOM 552 N N . VAL A 1 70 ? -3.813 6.138 -2.567 1.00 97.56 70 VAL A N 1
ATOM 553 C CA . VAL A 1 70 ? -4.870 5.200 -2.964 1.00 97.56 70 VAL A CA 1
ATOM 554 C C . VAL A 1 70 ? -5.395 4.421 -1.754 1.00 97.56 70 VAL A C 1
ATOM 556 O O . VAL A 1 70 ? -6.606 4.385 -1.529 1.00 97.56 70 VAL A O 1
ATOM 559 N N . ALA A 1 71 ? -4.503 3.850 -0.941 1.00 98.06 71 ALA A N 1
ATOM 560 C CA . ALA A 1 71 ? -4.880 3.100 0.253 1.00 98.06 71 ALA A CA 1
ATOM 561 C C . ALA A 1 71 ? -5.578 3.984 1.289 1.00 98.06 71 ALA A C 1
ATOM 563 O O . ALA A 1 71 ? -6.623 3.605 1.808 1.00 98.06 71 ALA A O 1
ATOM 564 N N . SER A 1 72 ? -5.058 5.188 1.543 1.00 97.19 72 SER A N 1
ATOM 565 C CA . SER A 1 72 ? -5.666 6.131 2.487 1.00 97.19 72 SER A CA 1
ATOM 566 C C . SER A 1 72 ? -7.055 6.575 2.035 1.00 97.19 72 SER A C 1
ATOM 568 O O . SER A 1 72 ? -7.980 6.624 2.842 1.00 97.19 72 SER A O 1
ATOM 570 N N . ALA A 1 73 ? -7.232 6.878 0.745 1.00 97.19 73 ALA A N 1
ATOM 571 C CA . ALA A 1 73 ? -8.543 7.213 0.197 1.00 97.19 73 ALA A CA 1
ATOM 572 C C . ALA A 1 73 ? -9.522 6.044 0.369 1.00 97.19 73 ALA A C 1
ATOM 574 O O . ALA A 1 73 ? -10.629 6.236 0.871 1.00 97.19 73 ALA A O 1
ATOM 575 N N . LYS A 1 74 ? -9.094 4.819 0.036 1.00 97.44 74 LYS A N 1
ATOM 576 C CA . LYS A 1 74 ? -9.920 3.623 0.214 1.00 97.44 74 LYS A CA 1
ATOM 577 C C . LYS A 1 74 ? -10.264 3.383 1.688 1.00 97.44 74 LYS A C 1
ATOM 579 O O . LYS A 1 74 ? -11.430 3.169 2.001 1.00 97.44 74 LYS A O 1
ATOM 584 N N . ALA A 1 75 ? -9.304 3.498 2.599 1.00 96.88 75 ALA A N 1
ATOM 585 C CA . ALA A 1 75 ? -9.528 3.327 4.032 1.00 96.88 75 ALA A CA 1
ATOM 586 C C . ALA A 1 75 ? -10.515 4.354 4.607 1.00 96.88 75 ALA A C 1
ATOM 588 O O . ALA A 1 75 ? -11.359 3.982 5.420 1.00 96.88 75 ALA A O 1
ATOM 589 N N . ARG A 1 76 ? -10.488 5.610 4.138 1.00 96.69 76 ARG A N 1
ATOM 590 C CA . ARG A 1 76 ? -11.519 6.604 4.488 1.00 96.69 76 ARG A CA 1
ATOM 591 C C . ARG A 1 76 ? -12.903 6.191 4.007 1.00 96.69 76 ARG A C 1
ATOM 593 O O . ARG A 1 76 ? -13.852 6.241 4.779 1.00 96.69 76 ARG A O 1
ATOM 600 N N . THR A 1 77 ? -13.026 5.703 2.767 1.00 96.69 77 THR A N 1
ATOM 601 C CA . THR A 1 77 ? -14.325 5.213 2.256 1.00 96.69 77 THR A CA 1
ATOM 602 C C . THR A 1 77 ? -14.856 4.001 3.023 1.00 96.69 77 THR A C 1
ATOM 604 O O . THR A 1 77 ? -16.064 3.800 3.076 1.00 96.69 77 THR A O 1
ATOM 607 N N . LEU A 1 78 ? -13.967 3.205 3.624 1.00 94.69 78 LEU A N 1
ATOM 608 C CA . LEU A 1 78 ? -14.319 2.056 4.459 1.00 94.69 78 LEU A CA 1
ATOM 609 C C . LEU A 1 78 ? -14.564 2.436 5.932 1.00 94.69 78 LEU A C 1
ATOM 611 O O . LEU A 1 78 ? -14.891 1.564 6.731 1.00 94.69 78 LEU A O 1
ATOM 615 N N . GLY A 1 79 ? -14.367 3.702 6.321 1.00 94.56 79 GLY A N 1
ATOM 616 C CA . GLY A 1 79 ? -14.463 4.141 7.718 1.00 94.56 79 GLY A CA 1
ATOM 617 C C . GLY A 1 79 ? -13.343 3.605 8.617 1.00 94.56 79 GLY A C 1
ATOM 618 O O . GLY A 1 79 ? -13.461 3.612 9.841 1.00 94.56 79 GLY A O 1
ATOM 619 N N . TRP A 1 80 ? -12.245 3.117 8.035 1.00 94.56 80 TRP A N 1
ATOM 620 C CA . TRP A 1 80 ? -11.104 2.613 8.797 1.00 94.56 80 TRP A CA 1
ATOM 621 C C . TRP A 1 80 ? -10.311 3.756 9.422 1.00 94.56 80 TRP A C 1
ATOM 623 O O . TRP A 1 80 ? -9.849 3.634 10.552 1.00 94.56 80 TRP A O 1
ATOM 633 N N . ILE A 1 81 ? -10.171 4.870 8.715 1.00 93.44 81 ILE A N 1
ATOM 634 C CA . ILE A 1 81 ? -9.496 6.079 9.197 1.00 93.44 81 ILE A CA 1
ATOM 635 C C . ILE A 1 81 ? -10.350 7.305 8.862 1.00 93.44 81 ILE A C 1
ATOM 637 O O . ILE A 1 81 ? -11.231 7.215 8.004 1.00 93.44 81 ILE A O 1
ATOM 641 N N . ALA A 1 82 ? -10.074 8.426 9.532 1.00 89.12 82 ALA A N 1
ATOM 642 C CA . ALA A 1 82 ? -10.723 9.712 9.274 1.00 89.12 82 ALA A CA 1
ATOM 643 C C . ALA A 1 82 ? -10.189 10.407 8.004 1.00 89.12 82 ALA A C 1
ATOM 645 O O . ALA A 1 82 ? -8.975 10.306 7.684 1.00 89.12 82 ALA A O 1
#